Protein AF-A0A8T3YJ07-F1 (afdb_monomer_lite)

Secondary structure (DSSP, 8-state):
----------S---EEEEEEEEEEETTEEEEEEEETTSSSEEEEE--SS-PPPTT-EEEEEEEEEETTEEEEEEEEEPPGGGGGG--

Sequence (87 aa):
MNTSKKRSPRGPPRYLGVVQGSAFGPRGPYGIAFVQGLEGSVTFPLRGRRCPEPSTIIVVWDLERRAKGWCANRWRRVRPSDSNQQS

Structure (mmCIF, N/CA/C/O backbone):
data_AF-A0A8T3YJ07-F1
#
_entry.id   AF-A0A8T3YJ07-F1
#
loop_
_atom_site.group_PDB
_atom_site.id
_atom_site.type_symbol
_atom_site.label_atom_id
_atom_site.label_alt_id
_atom_site.label_comp_id
_atom_site.label_asym_id
_atom_site.label_entity_id
_atom_site.label_seq_id
_atom_site.pdbx_PDB_ins_code
_atom_site.Cartn_x
_atom_site.Cartn_y
_atom_site.Cartn_z
_atom_site.occupancy
_atom_site.B_iso_or_equiv
_atom_site.auth_seq_id
_atom_site.auth_comp_id
_atom_site.auth_asym_id
_atom_site.auth_atom_id
_atom_site.pdbx_PDB_model_num
ATOM 1 N N . MET A 1 1 ? -36.912 14.583 22.575 1.00 39.97 1 MET A N 1
ATOM 2 C CA . MET A 1 1 ? -35.631 13.853 22.711 1.00 39.97 1 MET A CA 1
ATOM 3 C C . MET A 1 1 ? -35.189 13.415 21.318 1.00 39.97 1 MET A C 1
ATOM 5 O O . MET A 1 1 ? -35.699 12.425 20.813 1.00 39.97 1 MET A O 1
ATOM 9 N N . ASN A 1 2 ? -34.326 14.188 20.652 1.00 37.81 2 ASN A N 1
ATOM 10 C CA . ASN A 1 2 ? -33.892 13.896 19.281 1.00 37.81 2 ASN A CA 1
ATOM 11 C C . ASN A 1 2 ? -32.705 12.928 19.305 1.00 37.81 2 ASN A C 1
ATOM 13 O O . ASN A 1 2 ? -31.601 13.295 19.701 1.00 37.81 2 ASN A O 1
ATOM 17 N N . THR A 1 3 ? -32.922 11.687 18.875 1.00 44.50 3 THR A N 1
ATOM 18 C CA . THR A 1 3 ? -31.858 10.699 18.691 1.00 44.50 3 THR A CA 1
ATOM 19 C C . THR A 1 3 ? -31.143 10.969 17.367 1.00 44.50 3 THR A C 1
ATOM 21 O O . THR A 1 3 ? -31.526 10.482 16.304 1.00 44.50 3 THR A O 1
ATOM 24 N N . SER A 1 4 ? -30.078 11.773 17.426 1.00 47.81 4 SER A N 1
ATOM 25 C CA . SER A 1 4 ? -29.117 11.924 16.331 1.00 47.81 4 SER A CA 1
ATOM 26 C C . SER A 1 4 ? -28.522 10.560 15.993 1.00 47.81 4 SER A C 1
ATOM 28 O O . SER A 1 4 ? -27.605 10.061 16.645 1.00 47.81 4 SER A O 1
ATOM 30 N N . LYS A 1 5 ? -29.097 9.938 14.964 1.00 49.22 5 LYS A N 1
ATOM 31 C CA . LYS A 1 5 ? -28.690 8.676 14.353 1.00 49.22 5 LYS A CA 1
ATOM 32 C C . LYS A 1 5 ? -27.282 8.874 13.780 1.00 49.22 5 LYS A C 1
ATOM 34 O O . LYS A 1 5 ? -27.135 9.228 12.611 1.00 49.22 5 LYS A O 1
ATOM 39 N N . LYS A 1 6 ? -26.243 8.702 14.612 1.00 49.03 6 LYS A N 1
ATOM 40 C CA . LYS A 1 6 ? -24.839 8.632 14.179 1.00 49.03 6 LYS A CA 1
ATOM 41 C C . LYS A 1 6 ? -24.767 7.539 13.119 1.00 49.03 6 LYS A C 1
ATOM 43 O O . LYS A 1 6 ? -24.834 6.352 13.426 1.00 49.03 6 LYS A O 1
ATOM 48 N N . ARG A 1 7 ? -24.728 7.946 11.850 1.00 47.38 7 ARG A N 1
ATOM 49 C CA . ARG A 1 7 ? -24.537 7.044 10.719 1.00 47.38 7 ARG A CA 1
ATOM 50 C C . ARG A 1 7 ? -23.154 6.428 10.902 1.00 47.38 7 ARG A C 1
ATOM 52 O O . ARG A 1 7 ? -22.160 7.068 10.580 1.00 47.38 7 ARG A O 1
ATOM 59 N N . SER A 1 8 ? -23.098 5.211 11.443 1.00 49.72 8 SER A N 1
ATOM 60 C CA . SER A 1 8 ? -21.903 4.375 11.343 1.00 49.72 8 SER A CA 1
ATOM 61 C C . SER A 1 8 ? -21.470 4.388 9.875 1.00 49.72 8 SER A C 1
ATOM 63 O O . SER A 1 8 ? -22.326 4.146 9.010 1.00 49.72 8 SER A O 1
ATOM 65 N N . PRO A 1 9 ? -20.216 4.741 9.552 1.00 50.97 9 PRO A N 1
ATOM 66 C CA . PRO A 1 9 ? -19.786 4.817 8.169 1.00 50.97 9 PRO A CA 1
ATOM 67 C C . PRO A 1 9 ? -19.867 3.403 7.588 1.00 50.97 9 PRO A C 1
ATOM 69 O O . PRO A 1 9 ? -19.064 2.538 7.916 1.00 50.97 9 PRO A O 1
ATOM 72 N N . ARG A 1 10 ? -20.881 3.151 6.750 1.00 50.84 10 ARG A N 1
ATOM 73 C CA . ARG A 1 10 ? -21.116 1.883 6.036 1.00 50.84 10 ARG A CA 1
ATOM 74 C C . ARG A 1 10 ? -20.101 1.695 4.901 1.00 50.84 10 ARG A C 1
ATOM 76 O O . ARG A 1 10 ? -20.472 1.500 3.749 1.00 50.84 10 ARG A O 1
ATOM 83 N N . GLY A 1 11 ? -18.819 1.834 5.214 1.00 56.91 11 GLY A N 1
ATOM 84 C CA . GLY A 1 11 ? -17.709 1.586 4.308 1.00 56.91 11 GLY A CA 1
ATOM 85 C C . GLY A 1 11 ? -16.767 0.543 4.905 1.00 56.91 11 GLY A C 1
ATOM 86 O O . GLY A 1 11 ? -16.706 0.421 6.128 1.00 56.91 11 GLY A O 1
ATOM 87 N N . PRO A 1 12 ? -16.025 -0.204 4.070 1.00 62.12 12 PRO A N 1
ATOM 88 C CA . PRO A 1 12 ? -14.946 -1.051 4.565 1.00 62.12 12 PRO A CA 1
ATOM 89 C C . PRO A 1 12 ? -13.975 -0.203 5.399 1.00 62.12 12 PRO A C 1
ATOM 91 O O . PRO A 1 12 ? -13.796 0.981 5.084 1.00 62.12 12 PRO A O 1
ATOM 94 N N . PRO A 1 13 ? -13.357 -0.772 6.447 1.00 71.69 13 PRO A N 1
ATOM 95 C CA . PRO A 1 13 ? -12.454 -0.027 7.308 1.00 71.69 13 PRO A CA 1
ATOM 96 C C . PRO A 1 13 ? -11.319 0.563 6.464 1.00 71.69 13 PRO A C 1
ATOM 98 O O . PRO A 1 13 ? -10.659 -0.126 5.681 1.00 71.69 13 PRO A O 1
ATOM 101 N N . ARG A 1 14 ? -11.164 1.881 6.579 1.00 84.94 14 ARG A N 1
ATOM 102 C CA . ARG A 1 14 ? -10.144 2.667 5.891 1.00 84.94 14 ARG A CA 1
ATOM 103 C C . ARG A 1 14 ? -9.105 3.062 6.915 1.00 84.94 14 ARG A C 1
ATOM 105 O O . ARG A 1 14 ? -9.457 3.605 7.958 1.00 84.94 14 ARG A O 1
ATOM 112 N N . TYR A 1 15 ? -7.847 2.829 6.590 1.00 88.19 15 TYR A N 1
ATOM 113 C CA . TYR A 1 15 ? -6.745 3.110 7.486 1.00 88.19 15 TYR A CA 1
ATOM 114 C C . TYR A 1 15 ? -5.835 4.161 6.876 1.00 88.19 15 TYR A C 1
ATOM 116 O O . TYR A 1 15 ? -5.504 4.097 5.690 1.00 88.19 15 TYR A O 1
ATOM 124 N N . LEU A 1 16 ? -5.442 5.132 7.693 1.00 89.81 16 LEU A N 1
ATOM 125 C CA . LEU A 1 16 ? -4.479 6.144 7.301 1.00 89.81 16 LEU A CA 1
ATOM 126 C C . LEU A 1 16 ? -3.070 5.566 7.442 1.00 89.81 16 LEU A C 1
ATOM 128 O O . LEU A 1 16 ? -2.713 5.013 8.484 1.00 89.81 16 LEU A O 1
ATOM 132 N N . GLY A 1 17 ? -2.276 5.698 6.388 1.00 91.00 17 GLY A N 1
ATOM 133 C CA . GLY A 1 17 ? -0.890 5.279 6.368 1.00 91.00 17 GLY A CA 1
ATOM 134 C C . GLY A 1 17 ? 0.031 6.356 5.835 1.00 91.00 17 GLY A C 1
ATOM 135 O O . GLY A 1 17 ? -0.368 7.206 5.044 1.00 91.00 17 GLY A O 1
ATOM 136 N N . VAL A 1 18 ? 1.285 6.290 6.250 1.00 91.94 18 VAL A N 1
ATOM 137 C CA . VAL A 1 18 ? 2.362 7.133 5.743 1.00 91.94 18 VAL A CA 1
ATOM 138 C C . VAL A 1 18 ? 3.294 6.255 4.930 1.00 91.94 18 VAL A C 1
ATOM 140 O O . VAL A 1 18 ? 3.806 5.254 5.434 1.00 91.94 18 VAL A O 1
ATOM 143 N N . VAL A 1 19 ? 3.501 6.614 3.665 1.00 92.00 19 VAL A N 1
ATOM 144 C CA . VAL A 1 19 ? 4.433 5.915 2.779 1.00 92.00 19 VAL A CA 1
ATOM 145 C C . VAL A 1 19 ? 5.841 6.031 3.354 1.00 92.00 19 VAL A C 1
ATOM 147 O O . VAL A 1 19 ? 6.357 7.124 3.551 1.00 92.00 19 VAL A O 1
ATOM 150 N N . GLN A 1 20 ? 6.456 4.888 3.616 1.00 92.44 20 GLN A N 1
ATOM 151 C CA . GLN A 1 20 ? 7.846 4.764 4.053 1.00 92.44 20 GLN A CA 1
ATOM 152 C C . GLN A 1 20 ? 8.775 4.641 2.842 1.00 92.44 20 GLN A C 1
ATOM 154 O O . GLN A 1 20 ? 9.887 5.155 2.844 1.00 92.44 20 GLN A O 1
ATOM 159 N N . GLY A 1 21 ? 8.304 3.984 1.780 1.00 91.12 21 GLY A N 1
ATOM 160 C CA . GLY A 1 21 ? 9.070 3.813 0.556 1.00 91.12 21 GLY A CA 1
ATOM 161 C C . GLY A 1 21 ? 8.356 2.945 -0.469 1.00 91.12 21 GLY A C 1
ATOM 162 O O . GLY A 1 21 ? 7.170 2.629 -0.344 1.00 91.12 21 GLY A O 1
ATOM 163 N N . SER A 1 22 ? 9.103 2.544 -1.491 1.00 90.12 22 SER A N 1
ATOM 164 C CA . SER A 1 22 ? 8.638 1.620 -2.523 1.00 90.12 22 SER A CA 1
ATOM 165 C C . SER A 1 22 ? 9.718 0.596 -2.837 1.00 90.12 22 SER A C 1
ATOM 167 O O . SER A 1 22 ? 10.905 0.891 -2.725 1.00 90.12 22 SER A O 1
ATOM 169 N N . ALA A 1 23 ? 9.297 -0.605 -3.208 1.00 88.81 23 ALA A N 1
ATOM 170 C CA . ALA A 1 23 ? 10.172 -1.705 -3.574 1.00 88.81 23 ALA A CA 1
ATOM 171 C C . ALA A 1 23 ? 9.601 -2.447 -4.788 1.00 88.81 23 ALA A C 1
ATOM 173 O O . ALA A 1 23 ? 8.441 -2.261 -5.169 1.00 88.81 23 ALA A O 1
ATOM 174 N N . PHE A 1 24 ? 10.427 -3.282 -5.415 1.00 88.00 24 PHE A N 1
ATOM 175 C CA . PHE A 1 24 ? 10.031 -4.083 -6.568 1.00 88.00 24 PHE A CA 1
ATOM 176 C C . PHE A 1 24 ? 9.920 -5.551 -6.171 1.00 88.00 24 PHE A C 1
ATOM 178 O O . PHE A 1 24 ? 10.831 -6.110 -5.565 1.00 88.00 24 PHE A O 1
ATOM 185 N N . GLY A 1 25 ? 8.786 -6.169 -6.487 1.00 85.25 25 GLY A N 1
ATOM 186 C CA . GLY A 1 25 ? 8.525 -7.573 -6.195 1.00 85.25 25 GLY A CA 1
ATOM 187 C C . GLY A 1 25 ? 8.228 -8.375 -7.459 1.00 85.25 25 GLY A C 1
ATOM 188 O O . GLY A 1 25 ? 8.089 -7.808 -8.543 1.00 85.25 25 GLY A O 1
ATOM 189 N N . PRO A 1 26 ? 8.026 -9.695 -7.326 1.00 81.38 26 PRO A N 1
ATOM 190 C CA . PRO A 1 26 ? 7.722 -10.577 -8.457 1.00 81.38 26 PRO A CA 1
ATOM 191 C C . PRO A 1 26 ? 6.407 -10.233 -9.180 1.00 81.38 26 PRO A C 1
ATOM 193 O O . PRO A 1 26 ? 6.182 -10.685 -10.294 1.00 81.38 26 PRO A O 1
ATOM 196 N N . ARG A 1 27 ? 5.528 -9.432 -8.560 1.00 81.12 27 ARG A N 1
ATOM 197 C CA . ARG A 1 27 ? 4.258 -8.959 -9.143 1.00 81.12 27 ARG A CA 1
ATOM 198 C C . ARG A 1 27 ? 4.313 -7.493 -9.603 1.00 81.12 27 ARG A C 1
ATOM 200 O O . ARG A 1 27 ? 3.269 -6.917 -9.897 1.00 81.12 27 ARG A O 1
ATOM 207 N N . GLY A 1 28 ? 5.504 -6.890 -9.633 1.00 86.88 28 GLY A N 1
ATOM 208 C CA . GLY A 1 28 ? 5.724 -5.487 -9.981 1.00 86.88 28 GLY A CA 1
ATOM 209 C C . GLY A 1 28 ? 6.017 -4.580 -8.776 1.00 86.88 28 GLY A C 1
ATOM 210 O O . GLY A 1 28 ? 6.299 -5.073 -7.676 1.00 86.88 28 GLY A O 1
ATOM 211 N N . PRO A 1 29 ? 5.976 -3.249 -8.972 1.00 90.50 29 PRO A N 1
ATOM 212 C CA . PRO A 1 29 ? 6.285 -2.284 -7.926 1.00 90.50 29 PRO A CA 1
ATOM 213 C C . PRO A 1 29 ? 5.188 -2.247 -6.857 1.00 90.50 29 PRO A C 1
ATOM 215 O O . PRO A 1 29 ? 3.988 -2.272 -7.150 1.00 90.50 29 PRO A O 1
ATOM 218 N N . TYR A 1 30 ? 5.600 -2.141 -5.600 1.00 90.25 30 TYR A N 1
ATOM 219 C CA . TYR A 1 30 ? 4.708 -1.990 -4.459 1.00 90.25 30 TYR A CA 1
ATOM 220 C C . TYR A 1 30 ? 5.229 -0.921 -3.499 1.00 90.25 30 TYR A C 1
ATOM 222 O O . TYR A 1 30 ? 6.430 -0.691 -3.367 1.00 90.25 30 TYR A O 1
ATOM 230 N N . GLY A 1 31 ? 4.301 -0.232 -2.849 1.00 91.75 31 GLY A N 1
ATOM 231 C CA . GLY A 1 31 ? 4.581 0.739 -1.811 1.00 91.75 31 GLY A CA 1
ATOM 232 C C . GLY A 1 31 ? 4.549 0.071 -0.448 1.00 91.75 31 GLY A C 1
ATOM 233 O O . GLY A 1 31 ? 3.865 -0.935 -0.249 1.00 91.75 31 GLY A O 1
ATOM 234 N N . ILE A 1 32 ? 5.297 0.642 0.482 1.00 92.19 32 ILE A N 1
ATOM 235 C CA . ILE A 1 32 ? 5.341 0.242 1.881 1.00 92.19 32 ILE A CA 1
ATOM 236 C C . ILE A 1 32 ? 4.878 1.453 2.675 1.00 92.19 32 ILE A C 1
ATOM 238 O O . ILE A 1 32 ? 5.432 2.541 2.522 1.00 92.19 32 ILE A O 1
ATOM 242 N N . ALA A 1 33 ? 3.856 1.283 3.503 1.00 92.75 33 ALA A N 1
ATOM 243 C CA . ALA A 1 33 ? 3.362 2.320 4.388 1.00 92.75 33 ALA A CA 1
ATOM 244 C C . ALA A 1 33 ? 3.272 1.821 5.824 1.00 92.75 33 ALA A C 1
ATOM 246 O O . ALA A 1 33 ? 2.928 0.669 6.083 1.00 92.75 33 ALA A O 1
ATOM 247 N N . PHE A 1 34 ? 3.554 2.716 6.760 1.00 91.50 34 PHE A N 1
ATOM 248 C CA . PHE A 1 34 ? 3.215 2.516 8.157 1.00 91.50 34 PHE A CA 1
ATOM 249 C C . PHE A 1 34 ? 1.779 2.974 8.372 1.00 91.50 34 PHE A C 1
ATOM 251 O O . PHE A 1 34 ? 1.443 4.100 8.014 1.00 91.50 34 PHE A O 1
ATOM 258 N N . VAL A 1 35 ? 0.934 2.110 8.922 1.00 89.75 35 VAL A N 1
ATOM 259 C CA . VAL A 1 35 ? -0.483 2.403 9.134 1.00 89.75 35 VAL A CA 1
ATOM 260 C C . VAL A 1 35 ? -0.770 2.490 10.619 1.00 89.75 35 VAL A C 1
ATOM 262 O O . VAL A 1 35 ? -0.450 1.577 11.377 1.00 89.75 35 VAL A O 1
ATOM 265 N N . GLN A 1 36 ? -1.402 3.586 11.031 1.00 84.25 36 GLN A N 1
ATOM 266 C CA . GLN A 1 36 ? -1.733 3.790 12.433 1.00 84.25 36 GLN A CA 1
ATOM 267 C C . GLN A 1 36 ? -2.787 2.767 12.879 1.00 84.25 36 GLN A C 1
ATOM 269 O O . GLN A 1 36 ? -3.830 2.613 12.242 1.00 84.25 36 GLN A O 1
ATOM 274 N N . GLY A 1 37 ? -2.508 2.066 13.980 1.00 83.44 37 GLY A N 1
ATOM 275 C CA . GLY A 1 37 ? -3.397 1.041 14.534 1.00 83.44 37 GLY A CA 1
ATOM 276 C C . GLY A 1 37 ? -3.220 -0.360 13.941 1.00 83.44 37 GLY A C 1
ATOM 277 O O . GLY A 1 37 ? -3.967 -1.260 14.315 1.00 83.44 37 GLY A O 1
ATOM 278 N N . LEU A 1 38 ? -2.242 -0.570 13.054 1.00 84.12 38 LEU A N 1
ATOM 279 C CA . LEU A 1 38 ? -1.844 -1.902 12.601 1.00 84.12 38 LEU A CA 1
ATOM 280 C C . LEU A 1 38 ? -0.424 -2.218 13.051 1.00 84.12 38 LEU A C 1
ATOM 282 O O . LEU A 1 38 ? 0.478 -1.391 12.949 1.00 84.12 38 LEU A O 1
ATOM 286 N N . GLU A 1 39 ? -0.222 -3.449 13.507 1.00 82.94 39 GLU A N 1
ATOM 287 C CA . GLU A 1 39 ? 1.110 -3.934 13.838 1.00 82.94 39 GLU A CA 1
ATOM 288 C C . GLU A 1 39 ? 1.857 -4.354 12.560 1.00 82.94 39 GLU A C 1
ATOM 290 O O . GLU A 1 39 ? 1.463 -5.304 11.861 1.00 82.94 39 GLU A O 1
ATOM 295 N N . GLY A 1 40 ? 2.932 -3.620 12.265 1.00 85.12 40 GLY A N 1
ATOM 296 C CA . GLY A 1 40 ? 3.822 -3.832 11.126 1.00 85.12 40 GLY A CA 1
ATOM 297 C C . GLY A 1 40 ? 3.552 -2.912 9.932 1.00 85.12 40 GLY A C 1
ATOM 298 O O . GLY A 1 40 ? 2.678 -2.046 9.947 1.00 85.12 40 GLY A O 1
ATOM 299 N N . SER A 1 41 ? 4.332 -3.098 8.868 1.00 89.12 41 SER A N 1
ATOM 300 C CA . SER A 1 41 ? 4.158 -2.351 7.621 1.00 89.12 41 SER A CA 1
ATOM 301 C C . SER A 1 41 ? 3.036 -2.938 6.764 1.00 89.12 41 SER A C 1
ATOM 303 O O . SER A 1 41 ? 2.842 -4.155 6.692 1.00 89.12 41 SER A O 1
ATOM 305 N N . VAL A 1 42 ? 2.324 -2.057 6.067 1.00 92.19 42 VAL A N 1
ATOM 306 C CA . VAL A 1 42 ? 1.346 -2.405 5.041 1.00 92.19 42 VAL A CA 1
ATOM 307 C C . VAL A 1 42 ? 1.985 -2.235 3.673 1.00 92.19 42 VAL A C 1
ATOM 309 O O . VAL A 1 42 ? 2.486 -1.165 3.332 1.00 92.19 42 VAL A O 1
ATOM 312 N N . THR A 1 43 ? 1.937 -3.284 2.865 1.00 92.94 43 THR A N 1
ATOM 313 C CA . THR A 1 43 ? 2.365 -3.243 1.465 1.00 92.94 43 THR A CA 1
ATOM 314 C C . THR A 1 43 ? 1.164 -3.060 0.547 1.00 92.94 43 THR A C 1
ATOM 316 O O . THR A 1 43 ? 0.104 -3.623 0.802 1.00 92.94 43 THR A O 1
ATOM 319 N N . PHE A 1 44 ? 1.296 -2.280 -0.522 1.00 91.00 44 PHE A N 1
ATOM 320 C CA . PHE A 1 44 ? 0.198 -2.021 -1.458 1.00 91.00 44 PHE A CA 1
ATOM 321 C C . PHE A 1 44 ? 0.705 -1.927 -2.902 1.00 91.00 44 PHE A C 1
ATOM 323 O O . PHE A 1 44 ? 1.802 -1.424 -3.137 1.00 91.00 44 PHE A O 1
ATOM 330 N N . PRO A 1 45 ? -0.053 -2.405 -3.902 1.00 90.75 45 PRO A N 1
ATOM 331 C CA . PRO A 1 45 ? 0.412 -2.447 -5.285 1.00 90.75 45 PRO A CA 1
ATOM 332 C C . PRO A 1 45 ? 0.459 -1.046 -5.906 1.00 90.75 45 PRO A C 1
ATOM 334 O O . PRO A 1 45 ? -0.531 -0.315 -5.871 1.00 90.75 45 PRO A O 1
ATOM 337 N N . LEU A 1 46 ? 1.564 -0.677 -6.554 1.00 88.62 46 LEU A N 1
ATOM 338 C CA . LEU A 1 46 ? 1.681 0.595 -7.270 1.00 88.62 46 LEU A CA 1
ATOM 339 C C . LEU A 1 46 ? 1.208 0.411 -8.714 1.00 88.62 46 LEU A C 1
ATOM 341 O O . LEU A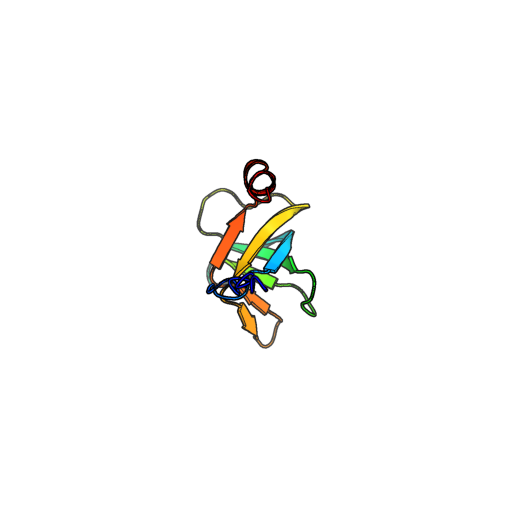 1 46 ? 1.936 -0.071 -9.575 1.00 88.62 46 LEU A O 1
ATOM 345 N N . ARG A 1 47 ? -0.048 0.779 -8.989 1.00 75.56 47 ARG A N 1
ATOM 346 C CA . ARG A 1 47 ? -0.606 0.767 -10.349 1.00 75.56 47 ARG A CA 1
ATOM 347 C C . ARG A 1 47 ? -0.372 2.124 -11.014 1.00 75.56 47 ARG A C 1
ATOM 349 O O . ARG A 1 47 ? -1.217 3.008 -10.928 1.00 75.56 47 ARG A O 1
ATOM 356 N N . GLY A 1 48 ? 0.789 2.308 -11.641 1.00 68.00 48 GLY A N 1
ATOM 357 C CA . GLY A 1 48 ? 1.101 3.509 -12.423 1.00 68.00 48 GLY A CA 1
ATOM 358 C C . GLY A 1 48 ? 2.584 3.882 -12.431 1.00 68.00 48 GLY A C 1
ATOM 359 O O . GLY A 1 48 ? 3.396 3.268 -11.750 1.00 68.00 48 GLY A O 1
ATOM 360 N N . ARG A 1 49 ? 2.931 4.920 -13.207 1.00 57.12 49 ARG A N 1
ATOM 361 C CA . ARG A 1 49 ? 4.318 5.403 -13.378 1.00 57.12 49 ARG A CA 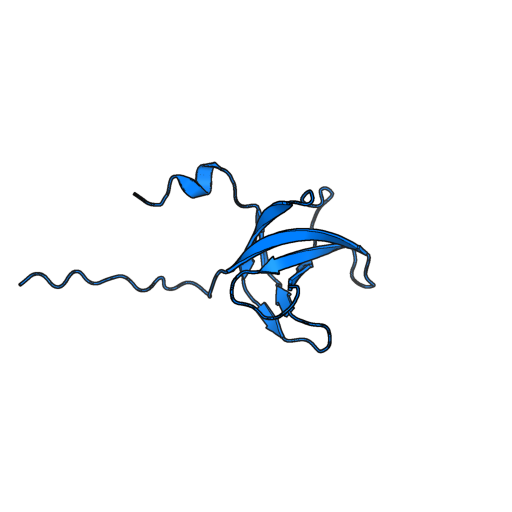1
ATOM 362 C C . ARG A 1 49 ? 4.858 6.237 -12.210 1.00 57.12 49 ARG A C 1
ATOM 364 O O . ARG A 1 49 ? 6.045 6.534 -12.199 1.00 57.12 49 ARG A O 1
ATOM 371 N N . ARG A 1 50 ? 4.016 6.661 -11.261 1.00 65.44 50 ARG A N 1
ATOM 372 C CA . ARG A 1 50 ? 4.446 7.501 -10.132 1.00 65.44 50 ARG A CA 1
ATOM 373 C C . ARG A 1 50 ? 4.232 6.779 -8.812 1.00 65.44 50 ARG A C 1
ATOM 375 O O . ARG A 1 50 ? 3.099 6.639 -8.353 1.00 65.44 50 ARG A O 1
ATOM 382 N N . CYS A 1 51 ? 5.336 6.349 -8.212 1.00 73.94 51 CYS A N 1
ATOM 383 C CA . CYS A 1 51 ? 5.367 5.941 -6.818 1.00 73.94 51 CYS A CA 1
ATOM 384 C C . CYS A 1 51 ? 5.062 7.170 -5.942 1.00 73.94 51 CYS A C 1
ATOM 386 O O . CYS A 1 51 ? 5.576 8.252 -6.237 1.00 73.94 51 CYS A O 1
ATOM 388 N N . PRO A 1 52 ? 4.219 7.051 -4.903 1.00 80.25 52 PRO A N 1
ATOM 389 C CA . PRO A 1 52 ? 4.102 8.105 -3.907 1.00 80.25 52 PRO A CA 1
ATOM 390 C C . PRO A 1 52 ? 5.469 8.323 -3.251 1.00 80.25 52 PRO A C 1
ATOM 392 O O . PRO A 1 52 ? 6.172 7.360 -2.944 1.00 80.25 52 PRO A O 1
ATOM 395 N N . GLU A 1 53 ? 5.840 9.586 -3.059 1.00 83.94 53 GLU A N 1
ATOM 396 C CA . GLU A 1 53 ? 7.076 9.942 -2.365 1.00 83.94 53 GLU A CA 1
ATOM 397 C C . GLU A 1 53 ? 7.022 9.473 -0.902 1.00 83.94 53 GLU A C 1
ATOM 399 O O . GLU A 1 53 ? 5.922 9.381 -0.332 1.00 83.94 53 GLU A O 1
ATOM 404 N N . PRO A 1 54 ? 8.178 9.205 -0.270 1.00 85.81 54 PRO A N 1
ATOM 405 C CA . PRO A 1 54 ? 8.248 9.001 1.172 1.00 85.81 54 PRO A CA 1
ATOM 406 C C . PRO A 1 54 ? 7.527 10.132 1.917 1.00 85.81 54 PRO A C 1
ATOM 408 O O . PRO A 1 54 ? 7.465 11.264 1.440 1.00 85.81 54 PRO A O 1
ATOM 411 N N . SER A 1 55 ? 6.936 9.820 3.066 1.00 86.88 55 SER A N 1
ATOM 412 C CA . SER A 1 55 ? 6.107 10.740 3.859 1.00 86.88 55 SER A CA 1
ATOM 413 C C . SER A 1 55 ? 4.772 11.140 3.215 1.00 86.88 55 SER A C 1
ATOM 415 O O . SER A 1 55 ? 4.005 11.904 3.802 1.00 86.88 55 SER A O 1
ATOM 417 N N . THR A 1 56 ? 4.423 10.597 2.044 1.00 88.19 56 THR A N 1
ATOM 418 C CA . THR A 1 56 ? 3.086 10.790 1.472 1.00 88.19 56 THR A CA 1
ATOM 419 C C . THR A 1 56 ? 2.038 10.081 2.325 1.00 88.19 56 THR A C 1
ATOM 421 O O . THR A 1 56 ? 2.116 8.873 2.553 1.00 88.19 56 T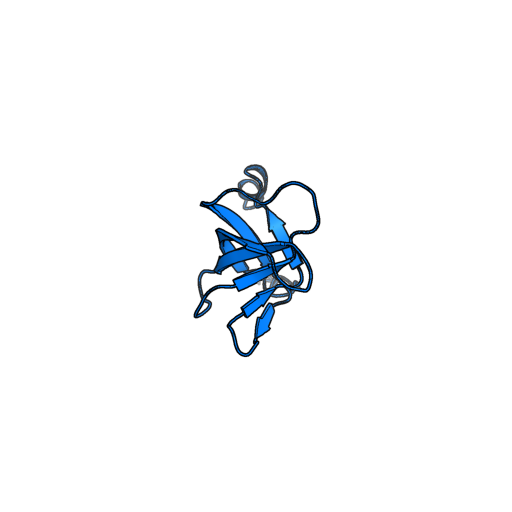HR A O 1
ATOM 424 N N . ILE A 1 57 ? 1.005 10.817 2.730 1.00 89.94 57 ILE A N 1
ATOM 425 C CA . ILE A 1 57 ? -0.150 10.240 3.415 1.00 89.94 57 ILE A CA 1
ATOM 426 C C . ILE A 1 57 ? -1.042 9.536 2.389 1.00 89.94 57 ILE A C 1
ATOM 428 O O . ILE A 1 57 ? -1.427 10.093 1.354 1.00 89.94 57 ILE A O 1
ATOM 432 N N . ILE A 1 58 ? -1.383 8.291 2.684 1.00 90.31 58 ILE A N 1
ATOM 433 C CA . ILE A 1 58 ? -2.284 7.458 1.903 1.00 90.31 58 ILE A CA 1
ATOM 434 C C . ILE A 1 58 ? -3.395 6.924 2.799 1.00 90.31 58 ILE A C 1
ATOM 436 O O . ILE A 1 58 ? -3.251 6.802 4.010 1.00 90.31 58 ILE A O 1
ATOM 440 N N . VAL A 1 59 ? -4.511 6.570 2.184 1.00 90.19 59 VAL A N 1
ATOM 441 C CA . VAL A 1 59 ? -5.541 5.755 2.818 1.00 90.19 59 VAL A CA 1
ATOM 442 C C . VAL A 1 59 ? -5.519 4.400 2.141 1.00 90.19 59 VAL A C 1
ATOM 444 O O . VAL A 1 59 ? -5.575 4.327 0.913 1.00 90.19 59 VAL A O 1
ATOM 447 N N . VAL A 1 60 ? -5.441 3.342 2.935 1.00 90.25 60 VAL A N 1
ATOM 448 C CA . VAL A 1 60 ? -5.500 1.952 2.485 1.00 90.25 60 VAL A CA 1
ATOM 449 C C . VAL A 1 60 ? -6.77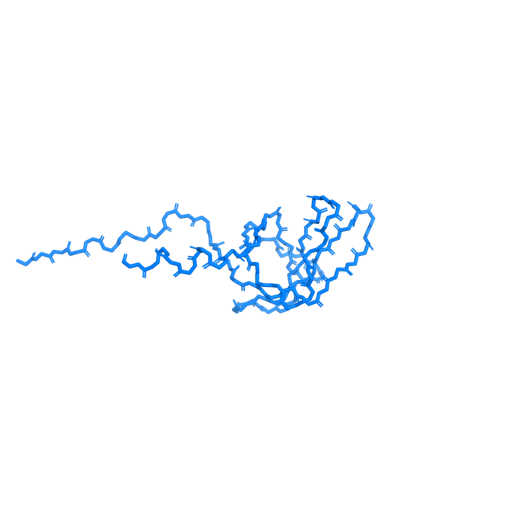4 1.293 2.994 1.00 90.25 60 VAL A C 1
ATOM 451 O O . VAL A 1 60 ? -7.306 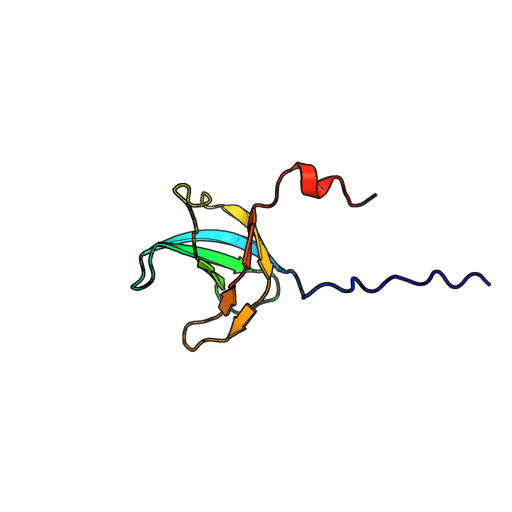1.651 4.045 1.00 90.25 60 VAL A O 1
ATOM 454 N N . TRP A 1 61 ? -7.295 0.349 2.226 1.00 89.56 61 TRP A N 1
ATOM 455 C CA . TRP A 1 61 ? -8.425 -0.483 2.619 1.00 89.56 61 TRP A CA 1
ATOM 456 C C . TRP A 1 61 ? -8.339 -1.818 1.890 1.00 89.56 61 TRP A C 1
ATOM 458 O O . TRP A 1 61 ? -7.500 -1.989 1.002 1.00 89.56 61 TRP A O 1
ATOM 468 N N . ASP A 1 62 ? -9.216 -2.752 2.258 1.00 89.94 62 ASP A N 1
ATOM 469 C CA . ASP A 1 62 ? -9.143 -4.130 1.763 1.00 89.94 62 ASP A CA 1
ATOM 470 C C . ASP A 1 62 ? -7.803 -4.772 2.172 1.00 89.94 62 ASP A C 1
ATOM 472 O O . ASP A 1 62 ? -6.939 -5.080 1.347 1.00 89.94 62 ASP A O 1
ATOM 476 N N . LEU A 1 63 ? -7.593 -4.829 3.493 1.00 89.00 63 LEU A N 1
ATOM 477 C CA . LEU A 1 63 ? -6.380 -5.354 4.109 1.00 89.00 63 LEU A CA 1
ATOM 478 C C . LEU A 1 63 ? -6.466 -6.866 4.282 1.00 89.00 63 LEU A C 1
ATOM 480 O O . LEU A 1 63 ? -7.431 -7.387 4.834 1.00 89.00 63 LEU A O 1
ATOM 484 N N . GLU A 1 64 ? -5.397 -7.544 3.898 1.00 89.19 64 GLU A N 1
ATOM 485 C CA . GLU A 1 64 ? -5.202 -8.977 4.038 1.00 89.19 64 GLU A CA 1
ATOM 486 C C . GLU A 1 64 ? -3.941 -9.234 4.869 1.00 89.19 64 GLU A C 1
ATOM 488 O O . GLU A 1 64 ? -2.867 -8.688 4.588 1.00 89.19 64 GLU A O 1
ATOM 493 N N . ARG A 1 65 ? -4.053 -10.064 5.912 1.00 87.38 65 ARG A N 1
ATOM 494 C CA . ARG A 1 65 ? -2.894 -10.486 6.706 1.00 87.38 65 ARG A CA 1
ATOM 495 C C . ARG A 1 65 ? -2.157 -11.589 5.948 1.00 87.38 65 ARG A C 1
ATOM 497 O O . ARG A 1 65 ? -2.743 -12.609 5.600 1.00 87.38 65 ARG A O 1
ATOM 504 N N . ARG A 1 66 ? -0.862 -11.392 5.702 1.00 81.81 66 ARG A N 1
ATOM 505 C CA . ARG A 1 66 ? 0.035 -12.367 5.066 1.00 81.81 66 ARG A CA 1
ATOM 506 C C . ARG A 1 66 ? 1.199 -12.708 5.990 1.00 81.81 66 ARG A C 1
ATOM 508 O O . ARG A 1 66 ? 1.474 -11.996 6.950 1.00 81.81 66 ARG A O 1
ATOM 515 N N . ALA A 1 67 ? 1.944 -13.759 5.645 1.00 79.00 67 ALA A N 1
ATOM 516 C CA . ALA A 1 67 ? 3.111 -14.215 6.409 1.00 79.00 67 ALA A CA 1
ATOM 517 C C . ALA A 1 67 ? 4.188 -13.129 6.635 1.00 79.00 67 ALA A C 1
ATOM 519 O O . ALA A 1 67 ? 4.918 -13.192 7.614 1.00 79.00 67 ALA A O 1
ATOM 520 N N . LYS A 1 68 ? 4.288 -12.128 5.745 1.00 75.12 68 LYS A N 1
ATOM 521 C CA . LYS A 1 68 ? 5.274 -11.030 5.822 1.00 75.12 68 LYS A CA 1
ATOM 522 C C . LYS A 1 68 ? 4.695 -9.692 6.314 1.00 75.12 68 LYS A C 1
ATOM 524 O O . LYS A 1 68 ? 5.361 -8.670 6.186 1.00 75.12 68 LYS A O 1
ATOM 529 N N . GLY A 1 69 ? 3.463 -9.674 6.826 1.00 85.50 69 GLY A N 1
ATOM 530 C CA . GLY A 1 69 ? 2.790 -8.458 7.291 1.00 85.50 69 GLY A CA 1
ATOM 531 C C . GLY A 1 69 ? 1.452 -8.215 6.600 1.00 85.50 69 GLY A C 1
ATOM 532 O O . GLY A 1 69 ? 0.800 -9.141 6.119 1.00 85.50 69 GLY A O 1
ATOM 533 N N . TRP A 1 70 ? 1.015 -6.961 6.568 1.00 90.44 70 TRP A N 1
ATOM 534 C CA . TRP A 1 70 ? -0.263 -6.587 5.969 1.00 90.44 70 TRP A CA 1
ATOM 535 C C . TRP A 1 70 ? -0.105 -6.265 4.479 1.00 90.44 70 TRP A C 1
ATOM 537 O O . TRP A 1 70 ? 0.856 -5.619 4.055 1.00 90.44 70 TRP A O 1
ATOM 547 N N . CYS A 1 71 ? -1.079 -6.680 3.678 1.00 90.88 71 CYS A N 1
ATOM 548 C CA . CYS A 1 71 ? -1.209 -6.316 2.272 1.00 90.88 71 CYS A CA 1
ATOM 549 C C . CYS A 1 71 ? -2.517 -5.549 2.081 1.00 90.88 71 CYS A C 1
ATOM 551 O O . CYS A 1 71 ? -3.569 -6.069 2.423 1.00 90.88 71 CYS A O 1
ATOM 553 N N . ALA A 1 72 ? -2.478 -4.349 1.513 1.00 91.44 72 ALA A N 1
ATOM 554 C CA . ALA A 1 72 ? -3.672 -3.652 1.056 1.00 91.44 72 ALA A CA 1
ATOM 555 C C . ALA A 1 72 ? -3.855 -3.869 -0.444 1.00 91.44 72 ALA A C 1
ATOM 557 O O . ALA A 1 72 ? -2.963 -3.554 -1.235 1.00 91.44 72 ALA A O 1
ATOM 558 N N . ASN A 1 73 ? -5.029 -4.342 -0.857 1.00 89.81 73 ASN A N 1
ATOM 559 C CA . ASN A 1 73 ? -5.353 -4.449 -2.280 1.00 89.81 73 ASN A CA 1
ATOM 560 C C . ASN A 1 73 ? -5.768 -3.103 -2.877 1.00 89.81 73 ASN A C 1
ATOM 562 O O . ASN A 1 73 ? -5.657 -2.895 -4.089 1.00 89.81 73 ASN A O 1
ATOM 566 N N . ARG A 1 74 ? -6.251 -2.180 -2.038 1.00 88.69 74 ARG A N 1
ATOM 567 C CA . ARG A 1 74 ? -6.700 -0.858 -2.462 1.00 88.69 74 ARG A CA 1
ATOM 568 C C . ARG A 1 74 ? -6.066 0.239 -1.625 1.00 88.69 74 ARG A C 1
ATOM 570 O O . ARG A 1 74 ? -5.934 0.143 -0.407 1.00 88.69 74 ARG A O 1
ATOM 577 N N . TRP A 1 75 ? -5.693 1.312 -2.306 1.00 90.19 75 TRP A N 1
ATOM 578 C CA . TRP A 1 75 ? -5.130 2.493 -1.680 1.00 90.19 75 TRP A CA 1
ATOM 579 C C . TRP A 1 75 ? -5.444 3.739 -2.505 1.00 90.19 75 TRP A C 1
ATOM 581 O O . TRP A 1 75 ? -5.729 3.660 -3.703 1.00 90.19 75 TRP A O 1
ATOM 591 N N . ARG A 1 76 ? -5.382 4.902 -1.859 1.00 87.31 76 ARG A N 1
ATOM 592 C CA . ARG A 1 76 ? -5.420 6.215 -2.509 1.00 87.31 76 ARG A CA 1
ATOM 593 C C . ARG A 1 76 ? -4.493 7.179 -1.788 1.00 87.31 76 ARG A C 1
ATOM 595 O O . ARG A 1 76 ? -4.365 7.113 -0.570 1.00 87.31 76 ARG A O 1
ATOM 602 N N . ARG A 1 77 ? -3.903 8.120 -2.521 1.00 87.44 77 ARG A N 1
ATOM 603 C CA . ARG A 1 77 ? -3.212 9.265 -1.916 1.00 87.44 77 ARG A CA 1
ATOM 604 C C . ARG A 1 77 ? -4.228 10.176 -1.231 1.00 87.44 77 ARG A C 1
ATOM 606 O O . ARG A 1 77 ? -5.252 10.502 -1.836 1.00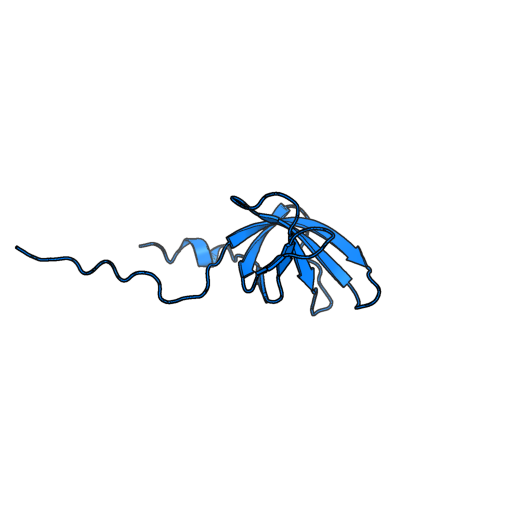 87.44 77 ARG A O 1
ATOM 613 N N . VAL A 1 78 ? -3.932 10.600 -0.006 1.00 83.56 78 VAL A N 1
ATOM 614 C CA . VAL A 1 78 ? -4.684 11.672 0.648 1.00 83.56 78 VAL A CA 1
ATOM 615 C C . VAL A 1 78 ? -4.330 12.968 -0.060 1.00 83.56 78 VAL A C 1
ATOM 617 O O . VAL A 1 78 ? -3.162 13.349 -0.151 1.00 83.56 78 VAL A O 1
ATOM 620 N N . ARG A 1 79 ? -5.339 13.612 -0.642 1.00 75.38 79 ARG A N 1
ATOM 621 C CA . ARG A 1 79 ? -5.182 14.947 -1.216 1.00 75.38 79 ARG A CA 1
ATOM 622 C C . ARG A 1 79 ? -5.395 15.969 -0.101 1.00 75.38 79 ARG A C 1
ATOM 624 O O . ARG A 1 79 ? -6.232 15.717 0.757 1.00 75.38 79 ARG A O 1
ATOM 631 N N . PRO A 1 80 ? -4.730 17.132 -0.135 1.00 66.75 80 PRO A N 1
ATOM 632 C CA . PRO A 1 80 ? -5.002 18.209 0.821 1.00 66.75 80 PRO A CA 1
ATOM 633 C C . PRO A 1 80 ? -6.487 18.626 0.840 1.00 66.75 80 PRO A C 1
ATOM 635 O O . PRO A 1 80 ? -7.000 19.014 1.879 1.00 66.75 80 PRO A O 1
ATOM 638 N N . SER A 1 81 ? -7.217 18.447 -0.269 1.00 63.34 81 SER A N 1
ATOM 639 C CA . SER A 1 81 ? -8.672 18.657 -0.335 1.00 63.34 81 SER A CA 1
ATOM 640 C C . SER A 1 81 ? -9.507 17.645 0.470 1.00 63.34 81 SER A C 1
ATOM 642 O O . SER A 1 81 ? -10.662 17.930 0.761 1.00 63.34 81 SER A O 1
ATOM 644 N N . ASP A 1 82 ? -8.959 16.474 0.818 1.00 62.16 82 ASP A N 1
ATOM 645 C CA . ASP A 1 82 ? -9.644 15.448 1.629 1.00 62.16 82 ASP A CA 1
ATOM 646 C C . ASP A 1 82 ? -9.806 15.927 3.088 1.00 62.16 82 ASP A C 1
ATOM 648 O O . ASP A 1 82 ? -10.790 15.584 3.736 1.00 62.16 82 ASP A O 1
ATOM 652 N N . SER A 1 83 ? -8.910 16.804 3.570 1.00 55.09 83 SER A N 1
ATOM 653 C CA . SER A 1 83 ? -8.998 17.431 4.900 1.00 55.09 83 SER A CA 1
ATOM 654 C C . SER A 1 83 ? -10.176 18.405 5.043 1.00 55.09 83 SER A C 1
ATOM 656 O O . SER A 1 83 ? -10.596 18.686 6.159 1.00 55.09 83 SER A O 1
ATOM 658 N N . ASN A 1 84 ? -10.745 18.895 3.934 1.00 50.47 84 ASN A N 1
ATOM 659 C CA . ASN A 1 84 ? -11.841 19.874 3.946 1.00 50.47 84 ASN A CA 1
ATOM 660 C C . ASN A 1 84 ? -13.250 19.248 3.949 1.00 50.47 84 ASN A C 1
ATOM 662 O O . ASN A 1 84 ? -14.231 19.979 3.849 1.00 50.47 84 ASN A O 1
ATOM 666 N N . GLN A 1 85 ? -13.383 17.919 4.051 1.00 48.06 85 GLN A N 1
ATOM 667 C CA . GLN A 1 85 ? -14.689 17.234 4.112 1.00 48.06 85 GLN A CA 1
ATOM 668 C C . GLN A 1 85 ? -15.082 16.729 5.511 1.00 48.06 85 GLN A C 1
ATOM 670 O O . GLN A 1 85 ? -16.003 15.922 5.640 1.00 48.06 85 GLN A O 1
ATOM 675 N N . GLN A 1 86 ? -14.437 17.227 6.568 1.00 42.78 86 GLN A N 1
ATOM 676 C CA . GLN A 1 86 ? -14.976 17.168 7.931 1.00 42.78 86 GLN A CA 1
ATOM 677 C C . GLN A 1 86 ? -15.422 18.573 8.359 1.00 42.78 86 GLN A C 1
ATOM 679 O O . GLN A 1 86 ? -14.717 19.274 9.077 1.00 42.78 86 GLN A O 1
ATOM 684 N N . SER A 1 87 ? -16.593 19.001 7.887 1.00 40.16 87 SER A N 1
ATOM 685 C CA . SER A 1 87 ? -17.419 20.026 8.541 1.00 40.16 87 SER A CA 1
ATOM 686 C C . SER A 1 87 ? -18.810 19.460 8.759 1.00 40.16 87 SER A C 1
ATOM 688 O O . SER A 1 87 ? -19.282 18.729 7.857 1.00 40.16 87 SER A O 1
#

pLDDT: mean 77.94, std 16.51, range [37.81, 92.94]

Radius of gyration: 15.17 Å; chains: 1; bounding box: 46×34×36 Å

Foldseek 3Di:
DDDPPPPPPPDFDKWKWFFQAWDADPVGIWTWTDTPPFDDIEIEDDDDDDDDDGRFIKIFGPWDQDPRGIYGDDMDTDDPVVVVPPD